Protein AF-A0A955GRQ1-F1 (afdb_monomer)

Nearest PDB structures (foldseek):
  6zym-assembly1_u  TM=5.604E-01  e=2.390E+00  Homo sapiens
  8asv-assembly1_A  TM=4.859E-01  e=5.137E+00  Saccharomyces cerevisiae
  8f2u-assembly1_A  TM=3.386E-01  e=3.084E+00  Homo sapiens
  7b9v-assembly1_D  TM=3.914E-01  e=6.629E+00  Saccharomyces cerevisiae
  8p0w-assembly1_E  TM=2.657E-01  e=8.026E+00  Homo sapiens

pLDDT: mean 81.27, std 11.64, range [40.81, 95.88]

Secondary structure (DSSP, 8-state):
-PPP--------HHHHHHHHHHHHHTT--HHHHHHHHHHHHHHHHHHHHHHHS-S------EEEEEE-SS-EE-TTT-PEEPTT-EEEEEE-TT--EEEEETTT-

Structure (mmCIF, N/CA/C/O backbone):
data_AF-A0A955GRQ1-F1
#
_entry.id   AF-A0A955GRQ1-F1
#
loop_
_atom_site.group_PDB
_atom_site.id
_atom_site.type_symbol
_atom_site.label_atom_id
_atom_site.label_alt_id
_atom_site.label_comp_id
_atom_site.label_asym_id
_atom_site.label_entity_id
_atom_site.label_seq_id
_atom_site.pdbx_PDB_ins_code
_atom_site.Cartn_x
_atom_site.Cartn_y
_atom_site.Cartn_z
_atom_site.occupancy
_atom_site.B_iso_or_equiv
_atom_site.auth_seq_id
_atom_site.auth_comp_id
_atom_site.auth_asym_id
_atom_site.auth_atom_id
_atom_site.pdbx_PDB_model_num
ATOM 1 N N . MET A 1 1 ? 12.355 -19.002 13.155 1.00 40.81 1 MET A N 1
ATOM 2 C CA . MET A 1 1 ? 11.290 -18.359 13.955 1.00 40.81 1 MET A CA 1
ATOM 3 C C . MET A 1 1 ? 11.350 -16.866 13.681 1.00 40.81 1 MET A C 1
ATOM 5 O O . MET A 1 1 ? 12.394 -16.269 13.924 1.00 40.81 1 MET A O 1
ATOM 9 N N . ALA A 1 2 ? 10.316 -16.289 13.065 1.00 52.84 2 ALA A N 1
ATOM 10 C CA . ALA A 1 2 ? 10.263 -14.845 12.843 1.00 52.84 2 ALA A CA 1
ATOM 11 C C . ALA A 1 2 ? 10.213 -14.146 14.211 1.00 52.84 2 ALA A C 1
ATOM 13 O O . ALA A 1 2 ? 9.472 -14.576 15.087 1.00 52.84 2 ALA A O 1
ATOM 14 N N . LYS A 1 3 ? 11.061 -13.135 14.429 1.00 68.50 3 LYS A N 1
ATOM 15 C CA . LYS A 1 3 ? 11.063 -12.375 15.685 1.00 68.50 3 LYS A CA 1
ATOM 16 C C . LYS A 1 3 ? 9.802 -11.520 15.724 1.00 68.50 3 LYS A C 1
ATOM 18 O O . LYS A 1 3 ? 9.657 -10.661 14.853 1.00 68.50 3 LYS A O 1
ATOM 23 N N . ASP A 1 4 ? 8.952 -11.727 16.725 1.00 79.81 4 ASP A N 1
ATOM 24 C CA . ASP A 1 4 ? 7.784 -10.880 16.954 1.00 79.81 4 ASP A CA 1
ATOM 25 C C . ASP A 1 4 ? 8.208 -9.406 17.026 1.00 79.81 4 ASP A C 1
ATOM 27 O O . ASP A 1 4 ? 9.209 -9.042 17.653 1.00 79.81 4 ASP A O 1
ATOM 31 N N . LYS A 1 5 ? 7.468 -8.551 16.318 1.00 82.56 5 LYS A N 1
ATOM 32 C CA . LYS A 1 5 ? 7.685 -7.104 16.286 1.00 82.56 5 LYS A CA 1
ATOM 33 C C . LYS A 1 5 ? 6.520 -6.429 16.997 1.00 82.56 5 LYS A C 1
ATOM 35 O O . LYS A 1 5 ? 5.372 -6.589 16.592 1.00 82.56 5 LYS A O 1
ATOM 40 N N . THR A 1 6 ? 6.817 -5.661 18.040 1.00 81.75 6 THR A N 1
ATOM 41 C CA . THR A 1 6 ? 5.809 -4.897 18.785 1.00 81.75 6 THR A CA 1
ATOM 42 C C . THR A 1 6 ? 5.683 -3.495 18.207 1.00 81.75 6 THR A C 1
ATOM 44 O O . THR A 1 6 ? 6.683 -2.792 18.061 1.00 81.75 6 THR A O 1
ATOM 47 N N . ILE A 1 7 ? 4.452 -3.070 17.921 1.00 78.69 7 ILE A N 1
ATOM 48 C CA . ILE A 1 7 ? 4.132 -1.709 17.479 1.00 78.69 7 ILE A CA 1
ATOM 49 C C . ILE A 1 7 ? 3.302 -1.038 18.576 1.00 78.69 7 ILE A C 1
ATOM 51 O O . ILE A 1 7 ? 2.244 -1.540 18.949 1.00 78.69 7 ILE A O 1
ATOM 55 N N . ASN A 1 8 ? 3.774 0.104 19.078 1.00 85.81 8 ASN A N 1
ATOM 56 C CA . ASN A 1 8 ? 3.049 0.930 20.042 1.00 85.81 8 ASN A CA 1
ATOM 57 C C . ASN A 1 8 ? 2.518 2.177 19.331 1.00 85.81 8 ASN A C 1
ATOM 59 O O . ASN A 1 8 ? 3.302 2.968 18.811 1.00 85.81 8 ASN A O 1
ATOM 63 N N . LEU A 1 9 ? 1.198 2.362 19.318 1.00 83.25 9 LEU A N 1
ATOM 64 C CA . LEU A 1 9 ? 0.537 3.483 18.646 1.00 83.25 9 LEU A CA 1
ATOM 65 C C . LEU A 1 9 ? -0.214 4.336 19.665 1.00 83.25 9 LEU A C 1
ATOM 67 O O . LEU A 1 9 ? -0.923 3.812 20.525 1.00 83.25 9 LEU A O 1
ATOM 71 N N . ARG A 1 10 ? -0.092 5.659 19.539 1.00 90.75 10 ARG A N 1
ATOM 72 C CA . ARG A 1 10 ? -1.001 6.603 20.193 1.00 90.75 10 ARG A CA 1
ATOM 73 C C . ARG A 1 10 ? -2.057 7.026 19.188 1.00 90.75 10 ARG A C 1
ATOM 75 O O . ARG A 1 10 ? -1.736 7.337 18.046 1.00 90.75 10 ARG A O 1
ATOM 82 N N . VAL A 1 11 ? -3.302 7.055 19.634 1.00 89.88 11 VAL A N 1
ATOM 83 C CA . VAL A 1 11 ? -4.451 7.457 18.823 1.00 89.88 11 VAL A CA 1
ATOM 84 C C . VAL A 1 11 ? -5.233 8.543 19.546 1.00 89.88 11 VAL A C 1
ATOM 86 O O . VAL A 1 11 ? -5.186 8.633 20.775 1.00 89.88 11 VAL A O 1
ATOM 89 N N . SER A 1 12 ? -5.945 9.377 18.790 1.00 95.50 12 SER A N 1
ATOM 90 C CA . SER A 1 12 ? -6.867 10.346 19.378 1.00 95.50 12 SER A CA 1
ATOM 91 C C . SER A 1 12 ? -8.018 9.629 20.090 1.00 95.50 12 SER A C 1
ATOM 93 O O . SER A 1 12 ? -8.386 8.503 19.739 1.00 95.50 12 SER A O 1
ATOM 95 N N . LYS A 1 13 ? -8.617 10.300 21.081 1.00 94.38 13 LYS A N 1
ATOM 96 C CA . LYS A 1 13 ? -9.774 9.772 21.818 1.00 94.38 13 LYS A CA 1
ATOM 97 C C . LYS A 1 13 ? -10.930 9.426 20.876 1.00 94.38 13 LYS A C 1
ATOM 99 O O . LYS A 1 13 ? -11.483 8.338 20.954 1.00 94.38 13 LYS A O 1
ATOM 104 N N . GLU A 1 14 ? -11.219 10.313 19.928 1.00 95.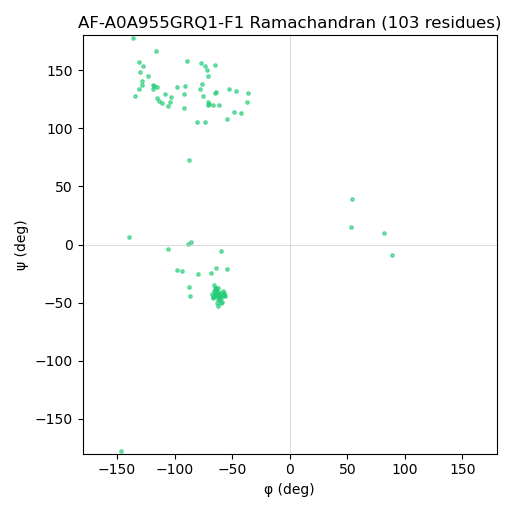88 14 GLU A N 1
ATOM 105 C CA . GLU A 1 14 ? -12.272 10.111 18.930 1.00 95.88 14 GLU A CA 1
ATOM 106 C C . GLU A 1 14 ? -12.046 8.860 18.075 1.00 95.88 14 GLU A C 1
ATOM 108 O O . GLU A 1 14 ? -12.987 8.119 17.793 1.00 95.88 14 GLU A O 1
ATOM 113 N N . LEU A 1 15 ? -10.800 8.604 17.660 1.00 92.56 15 LEU A N 1
ATOM 114 C CA . LEU A 1 15 ? -10.469 7.411 16.887 1.00 92.56 15 LEU A CA 1
ATOM 115 C C . LEU A 1 15 ? -10.629 6.148 17.738 1.00 92.56 15 LEU A C 1
ATOM 117 O O . LEU A 1 15 ? -11.200 5.164 17.270 1.00 92.56 15 LEU A O 1
ATOM 121 N N . TYR A 1 16 ? -10.177 6.185 18.992 1.00 94.12 16 TYR A N 1
ATOM 122 C CA . TYR A 1 16 ? -10.358 5.073 19.920 1.00 94.12 16 TYR A CA 1
ATOM 123 C C . TYR A 1 16 ? -11.842 4.746 20.136 1.00 94.12 16 TYR A C 1
ATOM 125 O O . TYR A 1 16 ? -12.232 3.582 20.041 1.00 94.12 16 TYR A O 1
ATOM 133 N N . ASP A 1 17 ? -12.681 5.761 20.350 1.00 95.31 17 ASP A N 1
ATOM 134 C CA . ASP A 1 17 ? -14.121 5.588 20.553 1.00 95.31 17 ASP A CA 1
ATOM 135 C C . ASP A 1 17 ? -14.809 5.014 19.302 1.00 95.31 17 ASP A C 1
ATOM 137 O O . ASP A 1 17 ? -15.658 4.126 19.416 1.00 95.31 17 ASP A O 1
ATOM 141 N N . LYS A 1 18 ? -14.389 5.427 18.097 1.00 94.94 18 LYS A N 1
ATOM 142 C CA . LYS A 1 18 ? -14.853 4.831 16.830 1.00 94.94 18 LYS A CA 1
ATOM 143 C C . LYS A 1 18 ? -14.478 3.353 16.718 1.00 94.94 18 LYS A C 1
ATOM 145 O O . LYS A 1 18 ? -15.336 2.536 16.382 1.00 94.94 18 LYS A O 1
ATOM 150 N N . ILE A 1 19 ? -13.225 2.996 17.019 1.00 93.44 19 ILE A N 1
ATOM 151 C CA . ILE A 1 19 ? -12.769 1.596 16.994 1.00 93.44 19 ILE A CA 1
ATOM 152 C C . ILE A 1 19 ? -13.550 0.775 18.024 1.00 93.44 19 ILE A C 1
ATOM 154 O O . ILE A 1 19 ? -14.029 -0.310 17.704 1.00 93.44 19 ILE A O 1
ATOM 158 N N . LYS A 1 20 ? -13.738 1.304 19.238 1.00 94.31 20 LYS A N 1
ATOM 159 C CA . LYS A 1 20 ? -14.497 0.651 20.310 1.00 94.31 20 LYS A CA 1
ATOM 160 C C . LYS A 1 20 ? -15.949 0.398 19.909 1.00 94.31 20 LYS A C 1
ATOM 162 O O . LYS A 1 20 ? -16.458 -0.702 20.133 1.00 94.31 20 LYS A O 1
ATOM 167 N N . LYS A 1 21 ? -16.611 1.385 19.298 1.00 95.44 21 LYS A N 1
ATOM 168 C CA . LYS A 1 21 ? -17.985 1.239 18.804 1.00 95.44 21 LYS A CA 1
ATOM 169 C C . LYS A 1 21 ? -18.073 0.124 17.762 1.00 95.44 21 LYS A C 1
ATOM 171 O O . LYS A 1 21 ? -18.874 -0.790 17.923 1.00 95.44 21 LYS A O 1
ATOM 176 N N . LYS A 1 22 ? -17.187 0.146 16.763 1.00 93.50 22 LYS A N 1
ATOM 177 C CA . LYS A 1 22 ? -17.163 -0.841 15.675 1.00 93.50 22 LYS A CA 1
ATOM 178 C C . LYS A 1 22 ? -16.826 -2.253 16.167 1.00 93.50 22 LYS A C 1
ATOM 180 O O . LYS A 1 22 ? -17.426 -3.223 15.719 1.00 93.50 22 LYS A O 1
ATOM 185 N N . ALA A 1 23 ? -15.921 -2.368 17.139 1.00 94.25 23 ALA A N 1
ATOM 186 C CA . ALA A 1 23 ? -15.621 -3.632 17.808 1.00 94.25 23 ALA A CA 1
ATOM 187 C C . ALA A 1 23 ? -16.855 -4.187 18.542 1.00 94.25 23 ALA A C 1
ATOM 189 O O . ALA A 1 23 ? -17.148 -5.375 18.453 1.00 94.25 23 ALA A O 1
ATOM 190 N N . THR A 1 24 ? -17.622 -3.316 19.206 1.00 94.25 24 THR A N 1
ATOM 191 C CA . THR A 1 24 ? -18.858 -3.704 19.906 1.00 94.25 24 THR A CA 1
ATOM 192 C C . THR A 1 24 ? -19.943 -4.158 18.927 1.00 94.25 24 THR A C 1
ATOM 194 O O . THR A 1 24 ? -20.551 -5.205 19.139 1.00 94.25 24 THR A O 1
ATOM 197 N N . GLU A 1 25 ? -20.152 -3.412 17.838 1.00 95.50 25 GLU A N 1
ATOM 198 C CA . GLU A 1 25 ? -21.108 -3.746 16.770 1.00 95.50 25 GLU A CA 1
ATOM 199 C C . GLU A 1 25 ? -20.796 -5.119 16.146 1.00 95.50 25 GLU A C 1
ATOM 201 O O . GLU A 1 25 ? -21.701 -5.926 15.939 1.00 95.50 25 GLU A O 1
ATOM 206 N N . ASN A 1 26 ? -19.510 -5.424 15.946 1.00 91.44 26 ASN A N 1
ATOM 207 C CA . ASN A 1 26 ? -19.055 -6.679 15.345 1.00 91.44 26 ASN A CA 1
ATOM 208 C C . ASN A 1 26 ? -18.838 -7.822 16.351 1.00 91.44 26 ASN A C 1
ATOM 210 O O . ASN A 1 26 ? -18.459 -8.916 15.943 1.00 91.44 26 ASN A O 1
ATOM 214 N N . ARG A 1 27 ? -19.072 -7.597 17.654 1.00 93.44 27 ARG A N 1
ATOM 215 C CA . ARG A 1 27 ? -18.782 -8.558 18.742 1.00 93.44 27 ARG A CA 1
ATOM 216 C C . ARG A 1 27 ? -17.327 -9.047 18.745 1.00 93.44 27 ARG A C 1
ATOM 218 O O . ARG A 1 27 ? -17.037 -10.209 19.019 1.00 93.44 27 ARG A O 1
ATOM 225 N N . GLU A 1 28 ? -16.407 -8.138 18.459 1.00 93.56 28 GLU A N 1
ATOM 226 C CA . GLU A 1 28 ? -14.974 -8.386 18.357 1.00 93.56 28 GLU A CA 1
ATOM 227 C C . GLU A 1 28 ? -14.195 -7.609 19.426 1.00 93.56 28 GLU A C 1
ATOM 229 O O . GLU A 1 28 ? -14.690 -6.675 20.058 1.00 93.56 28 GLU A O 1
ATOM 234 N N . THR A 1 29 ? -12.925 -7.967 19.619 1.00 93.69 29 THR A N 1
ATOM 235 C CA . THR A 1 29 ? -12.026 -7.178 20.470 1.00 93.69 29 THR A CA 1
ATOM 236 C C . THR A 1 29 ? -11.540 -5.921 19.742 1.00 93.69 29 THR A C 1
ATOM 238 O O . THR A 1 29 ? -11.444 -5.876 18.511 1.00 93.69 29 THR A O 1
ATOM 241 N N . ILE A 1 30 ? -11.139 -4.904 20.509 1.00 90.62 30 ILE A N 1
ATOM 242 C CA . ILE A 1 30 ? -10.465 -3.718 19.956 1.00 90.62 30 ILE A CA 1
ATOM 243 C C . ILE A 1 30 ? -9.202 -4.146 19.197 1.00 90.62 30 ILE A C 1
ATOM 245 O O . ILE A 1 30 ? -8.984 -3.706 18.076 1.00 90.62 30 ILE A O 1
ATOM 249 N N . SER A 1 31 ? -8.405 -5.064 19.754 1.00 88.81 31 SER A N 1
ATOM 250 C CA . SER A 1 31 ? -7.166 -5.533 19.124 1.00 88.81 31 SER A CA 1
ATOM 251 C C . SER A 1 31 ? -7.395 -6.232 17.783 1.00 88.81 31 SER A C 1
ATOM 253 O O . SER A 1 31 ? -6.656 -5.966 16.841 1.00 88.81 31 SER A O 1
ATOM 255 N N . SER A 1 32 ? -8.400 -7.108 17.668 1.00 89.62 32 SER A N 1
ATOM 256 C CA . SER A 1 32 ? -8.727 -7.764 16.392 1.00 89.62 32 SER A CA 1
ATOM 257 C C . SER A 1 32 ? -9.203 -6.751 15.352 1.00 89.62 32 SER A C 1
ATOM 259 O O . SER A 1 32 ? -8.727 -6.773 14.220 1.00 89.62 32 SER A O 1
ATOM 261 N N . THR A 1 33 ? -10.050 -5.806 15.763 1.00 91.69 33 THR A N 1
ATOM 262 C CA . THR A 1 33 ? -10.542 -4.731 14.890 1.00 91.69 33 THR A CA 1
ATOM 263 C C . THR A 1 33 ? -9.397 -3.846 14.392 1.00 91.69 33 THR A C 1
ATOM 265 O O . THR A 1 33 ? -9.322 -3.554 13.201 1.00 91.69 33 THR A O 1
ATOM 268 N N . THR A 1 34 ? -8.475 -3.461 15.280 1.00 89.19 34 THR A N 1
ATOM 269 C CA . THR A 1 34 ? -7.299 -2.651 14.935 1.00 89.19 34 THR A CA 1
ATOM 270 C C . THR A 1 34 ? -6.360 -3.387 13.984 1.00 89.19 34 THR A C 1
ATOM 272 O O . THR A 1 34 ? -5.885 -2.781 13.030 1.00 89.19 34 THR A O 1
ATOM 275 N N . ARG A 1 35 ? -6.102 -4.686 14.203 1.00 90.12 35 ARG A N 1
ATOM 276 C CA . ARG A 1 35 ? -5.256 -5.480 13.295 1.00 90.12 35 ARG A CA 1
ATOM 277 C C . ARG A 1 35 ? -5.847 -5.540 11.891 1.00 90.12 35 ARG A C 1
ATOM 279 O O . ARG A 1 35 ? -5.123 -5.253 10.947 1.00 90.12 35 ARG A O 1
ATOM 286 N N . ARG A 1 36 ? -7.146 -5.838 11.776 1.00 90.31 36 ARG A N 1
ATOM 287 C CA . ARG A 1 36 ? -7.846 -5.859 10.484 1.00 90.31 36 ARG A CA 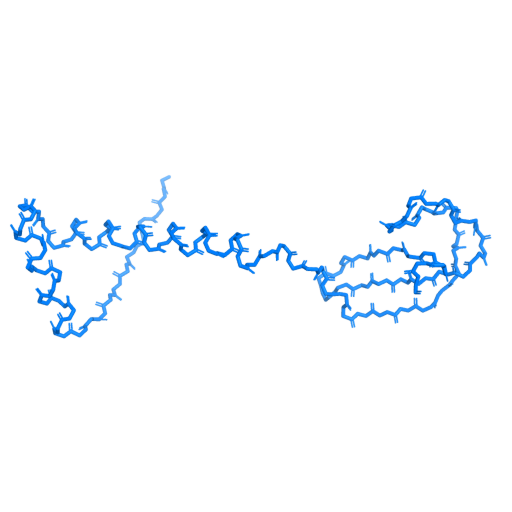1
ATOM 288 C C . ARG A 1 36 ? -7.761 -4.500 9.797 1.00 90.31 36 ARG A C 1
ATOM 290 O O . ARG A 1 36 ? -7.309 -4.424 8.672 1.00 90.31 36 ARG A O 1
ATOM 297 N N . PHE A 1 37 ? -8.069 -3.417 10.511 1.00 88.69 37 PHE A N 1
ATOM 298 C CA . PHE A 1 37 ? -7.978 -2.069 9.947 1.00 88.69 37 PHE A CA 1
ATOM 299 C C . PHE A 1 37 ? -6.578 -1.726 9.416 1.00 88.69 37 PHE A C 1
ATOM 301 O O . PHE A 1 37 ? -6.459 -1.142 8.342 1.00 88.69 37 PHE A O 1
ATOM 308 N N . ILE A 1 38 ? -5.520 -2.077 10.157 1.00 89.81 38 ILE A N 1
ATOM 309 C CA . ILE A 1 38 ? -4.137 -1.864 9.709 1.00 89.81 38 ILE A CA 1
ATOM 310 C C . ILE A 1 38 ? -3.843 -2.709 8.466 1.00 89.81 38 ILE A C 1
ATOM 312 O O . ILE A 1 38 ? -3.252 -2.190 7.526 1.00 89.81 38 ILE A O 1
ATOM 316 N N . GLN A 1 39 ? -4.258 -3.976 8.451 1.00 89.50 39 GLN A N 1
ATOM 317 C CA . GLN A 1 39 ? -4.052 -4.863 7.309 1.00 89.50 39 GLN A CA 1
ATOM 318 C C . GLN A 1 39 ? -4.769 -4.337 6.059 1.00 89.50 39 GLN A C 1
ATOM 320 O O . GLN A 1 39 ? -4.107 -4.099 5.054 1.00 89.50 39 GLN A O 1
ATOM 325 N N . ASP A 1 40 ? -6.069 -4.053 6.163 1.00 89.69 40 ASP A N 1
ATOM 326 C CA . ASP A 1 40 ? -6.882 -3.509 5.072 1.00 89.69 40 ASP A CA 1
ATOM 327 C C . ASP A 1 40 ? -6.278 -2.192 4.548 1.00 89.69 40 ASP A C 1
ATOM 329 O O . ASP A 1 40 ? -6.191 -1.964 3.346 1.00 89.69 40 ASP A O 1
ATOM 333 N N . SER A 1 41 ? -5.804 -1.321 5.449 1.00 88.00 41 SER A N 1
ATOM 334 C CA . SER A 1 41 ? -5.159 -0.060 5.057 1.00 88.00 41 SER A CA 1
ATOM 335 C C . SER A 1 41 ? -3.849 -0.291 4.301 1.00 88.00 41 SER A C 1
ATOM 337 O O . SER A 1 41 ? -3.568 0.427 3.346 1.00 88.00 41 SER A O 1
ATOM 339 N N . CYS A 1 42 ? -3.038 -1.269 4.712 1.00 85.81 42 CYS A N 1
ATOM 340 C CA . CYS A 1 42 ? -1.801 -1.621 4.014 1.00 85.81 42 CYS A CA 1
ATOM 341 C C . CYS A 1 42 ? -2.076 -2.199 2.621 1.00 85.81 42 CYS A C 1
ATOM 343 O O . CYS A 1 42 ? -1.353 -1.861 1.689 1.00 85.81 42 CYS A O 1
ATOM 345 N N . GLU A 1 43 ? -3.111 -3.030 2.479 1.00 86.44 43 GLU A N 1
ATOM 346 C CA . GLU A 1 43 ? -3.543 -3.580 1.188 1.00 86.44 43 GLU A CA 1
ATOM 347 C C . GLU A 1 43 ? -4.001 -2.449 0.257 1.00 86.44 43 GLU A C 1
ATOM 349 O O . GLU A 1 43 ? -3.434 -2.284 -0.818 1.00 86.44 43 GLU A O 1
ATOM 354 N N . ILE A 1 44 ? -4.887 -1.561 0.724 1.00 85.12 44 ILE A N 1
ATOM 355 C CA . ILE A 1 44 ? -5.350 -0.401 -0.058 1.00 85.12 44 ILE A CA 1
ATOM 356 C C . ILE A 1 44 ? -4.186 0.509 -0.464 1.00 85.12 44 ILE A C 1
ATOM 358 O O . ILE A 1 44 ? -4.134 0.969 -1.600 1.00 85.12 44 ILE A O 1
ATOM 362 N N . ILE A 1 45 ? -3.251 0.796 0.448 1.00 80.38 45 ILE A N 1
ATOM 363 C CA . ILE A 1 45 ? -2.074 1.617 0.124 1.00 80.38 45 ILE A CA 1
ATOM 364 C C . ILE A 1 45 ? -1.197 0.913 -0.912 1.00 80.38 45 ILE A C 1
ATOM 366 O O . ILE A 1 45 ? -0.658 1.587 -1.782 1.00 80.38 45 ILE A O 1
ATOM 370 N N . SER A 1 46 ? -1.040 -0.408 -0.826 1.00 77.38 46 SER A N 1
ATOM 371 C CA . SER A 1 46 ? -0.266 -1.188 -1.794 1.00 77.38 46 SER A CA 1
ATOM 372 C C . SER A 1 46 ? -0.911 -1.166 -3.179 1.00 77.38 46 SER A C 1
ATOM 374 O O . SER A 1 46 ? -0.219 -0.936 -4.168 1.00 77.38 46 SER A O 1
ATOM 376 N N . ASP A 1 47 ? -2.227 -1.348 -3.248 1.00 78.00 47 ASP A N 1
ATOM 377 C CA . ASP A 1 47 ? -2.981 -1.330 -4.502 1.00 78.00 47 ASP A CA 1
ATOM 378 C C . ASP A 1 47 ? -2.969 0.071 -5.118 1.00 78.00 47 ASP A C 1
ATOM 380 O O . ASP A 1 47 ? -2.612 0.246 -6.281 1.00 78.00 47 ASP A O 1
ATOM 384 N N . LEU A 1 48 ? -3.224 1.100 -4.304 1.00 74.56 48 LEU A N 1
ATOM 385 C CA . LEU A 1 48 ? -3.140 2.494 -4.733 1.00 74.56 48 LEU A CA 1
ATOM 386 C C . LEU A 1 48 ? -1.717 2.866 -5.158 1.00 74.56 48 LEU A C 1
ATOM 388 O O . LEU A 1 48 ? -1.537 3.615 -6.112 1.00 74.56 48 LEU A O 1
ATOM 392 N N . ALA A 1 49 ? -0.693 2.352 -4.476 1.00 69.12 49 ALA A N 1
ATOM 393 C CA . ALA A 1 49 ? 0.687 2.517 -4.903 1.00 69.12 49 ALA A CA 1
ATOM 394 C C . ALA A 1 49 ? 0.911 1.858 -6.269 1.00 69.12 49 ALA A C 1
ATOM 396 O O . ALA A 1 49 ? 1.540 2.477 -7.109 1.00 69.12 49 ALA A O 1
ATOM 397 N N . GLY A 1 50 ? 0.373 0.668 -6.533 1.00 64.75 50 GLY A N 1
ATOM 398 C CA . GLY A 1 50 ? 0.478 0.020 -7.845 1.00 64.75 50 GLY A CA 1
ATOM 399 C C . GLY A 1 50 ? -0.261 0.754 -8.972 1.00 64.75 50 GLY A C 1
ATOM 400 O O . GLY A 1 50 ? 0.216 0.772 -10.104 1.00 64.75 50 GLY A O 1
ATOM 401 N N . GLU A 1 51 ? -1.405 1.371 -8.669 1.00 67.00 51 GLU A N 1
ATOM 402 C CA . GLU A 1 51 ? -2.251 2.060 -9.653 1.00 67.00 51 GLU A CA 1
ATOM 403 C C . GLU A 1 51 ? -1.845 3.524 -9.893 1.00 67.00 51 GLU A C 1
ATOM 405 O O . GLU A 1 51 ? -1.795 3.980 -11.035 1.00 67.00 51 GLU A O 1
ATOM 410 N N . VAL A 1 52 ? -1.551 4.276 -8.826 1.00 62.34 52 VAL A N 1
ATOM 411 C CA . VAL A 1 52 ? -1.197 5.709 -8.881 1.00 62.34 52 VAL A CA 1
ATOM 412 C C . VAL A 1 52 ? 0.297 5.900 -9.097 1.00 62.34 52 VAL A C 1
ATOM 414 O O . VAL A 1 52 ? 0.701 6.802 -9.831 1.00 62.34 52 VAL A O 1
ATOM 417 N N . LEU A 1 53 ? 1.133 5.043 -8.501 1.00 55.47 53 LEU A N 1
ATOM 418 C CA . LEU A 1 53 ? 2.518 4.903 -8.936 1.00 55.47 53 LEU A CA 1
ATOM 419 C C . LEU A 1 53 ? 2.520 3.860 -10.057 1.00 55.47 53 LEU A C 1
ATOM 421 O O . LEU A 1 53 ? 3.050 2.761 -9.903 1.00 55.47 53 LEU A O 1
ATOM 425 N N . THR A 1 54 ? 2.001 4.244 -11.234 1.00 54.59 54 THR A N 1
ATOM 426 C CA . THR A 1 54 ? 2.543 3.716 -12.498 1.00 54.59 54 THR A CA 1
ATOM 427 C C . THR A 1 54 ? 4.049 3.568 -12.309 1.00 54.59 54 THR A C 1
ATOM 429 O O . THR A 1 54 ? 4.639 4.525 -11.783 1.00 54.59 54 THR A O 1
ATOM 432 N N . PRO A 1 55 ? 4.665 2.411 -12.641 1.00 50.97 55 PRO A N 1
ATOM 433 C CA . PRO A 1 55 ? 6.077 2.180 -12.368 1.00 50.97 55 PRO A CA 1
ATOM 434 C C . PRO A 1 55 ? 6.794 3.411 -12.877 1.00 50.97 55 PRO A C 1
ATOM 436 O O . PRO A 1 55 ? 6.658 3.713 -14.063 1.00 50.97 55 PRO A O 1
ATOM 439 N N . ARG A 1 56 ? 7.386 4.183 -11.945 1.00 50.34 56 ARG A N 1
ATOM 440 C CA . ARG A 1 56 ? 8.035 5.462 -12.244 1.00 50.34 56 ARG A CA 1
ATOM 441 C C . ARG A 1 56 ? 8.710 5.276 -13.587 1.00 50.34 56 ARG A C 1
ATOM 443 O O . ARG A 1 56 ? 9.510 4.341 -13.696 1.00 50.34 56 ARG A O 1
ATOM 450 N N . GLU A 1 57 ? 8.380 6.106 -14.581 1.00 51.69 57 GLU A N 1
ATOM 451 C CA . GLU A 1 57 ? 9.318 6.316 -15.679 1.00 51.69 57 GLU A CA 1
ATOM 452 C C . GLU A 1 57 ? 10.670 6.431 -14.989 1.00 51.69 57 GLU A C 1
ATOM 454 O O . GLU A 1 57 ? 10.803 7.269 -14.094 1.00 51.69 57 GLU A O 1
ATOM 459 N N . GLU A 1 58 ? 11.569 5.463 -15.212 1.00 57.28 58 GLU A N 1
ATOM 460 C CA . GLU A 1 58 ? 12.835 5.435 -14.489 1.00 57.28 58 GLU A CA 1
ATOM 461 C C . GLU A 1 58 ? 13.448 6.812 -14.728 1.00 57.28 58 GLU A C 1
ATOM 463 O O . GLU A 1 58 ? 13.766 7.159 -15.864 1.00 57.28 58 GLU A O 1
ATOM 468 N N . VAL A 1 59 ? 13.466 7.654 -13.692 1.00 59.44 59 VAL A N 1
ATOM 469 C CA . VAL A 1 59 ? 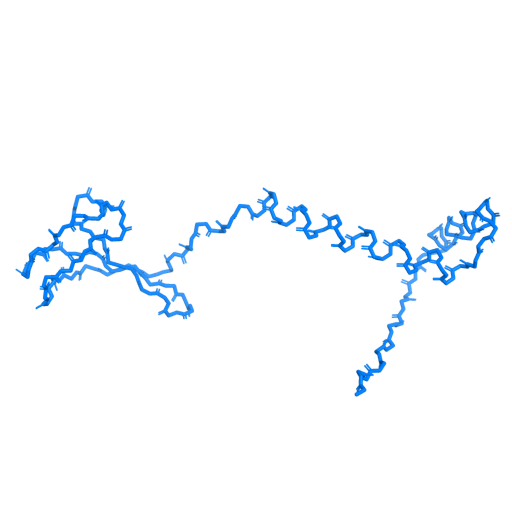13.944 9.021 -13.834 1.00 59.44 59 VAL A CA 1
ATOM 470 C C . VAL A 1 59 ? 15.445 8.873 -13.947 1.00 59.44 59 VAL A C 1
ATOM 472 O O . VAL A 1 59 ? 16.122 8.496 -12.991 1.00 59.44 59 VAL A O 1
ATOM 475 N N . PHE A 1 60 ? 15.947 9.050 -15.161 1.00 69.25 60 PHE A N 1
ATOM 476 C CA . PHE A 1 60 ? 17.372 9.052 -15.417 1.00 69.25 60 PHE A CA 1
ATOM 477 C C . PHE A 1 60 ? 17.889 10.433 -15.034 1.00 69.25 60 PHE A C 1
ATOM 479 O O . PHE A 1 60 ? 17.624 11.419 -15.716 1.00 69.25 60 PHE A O 1
ATOM 486 N N . ASP A 1 61 ? 18.569 10.485 -13.894 1.00 74.94 61 ASP A N 1
ATOM 487 C CA . ASP A 1 61 ? 19.100 11.708 -13.294 1.00 74.94 61 ASP A CA 1
ATOM 488 C C . ASP A 1 61 ? 20.251 12.305 -14.117 1.00 74.94 61 ASP A C 1
ATOM 490 O O . ASP A 1 61 ? 20.511 13.507 -14.051 1.00 74.94 61 ASP A O 1
ATOM 494 N N . PHE A 1 62 ? 20.937 11.470 -14.904 1.00 78.75 62 PHE A N 1
ATOM 495 C CA . PHE A 1 62 ? 22.091 11.873 -15.696 1.00 78.75 62 PHE A CA 1
ATOM 496 C C . PHE A 1 62 ? 21.958 11.465 -17.155 1.00 78.75 62 PHE A C 1
ATOM 498 O O . PHE A 1 62 ? 21.538 10.352 -17.478 1.00 78.75 62 PHE A O 1
ATOM 505 N N . GLU A 1 63 ? 22.395 12.361 -18.034 1.00 81.25 63 GLU A N 1
ATOM 506 C CA . GLU A 1 63 ? 22.389 12.160 -19.473 1.00 81.25 63 GLU A CA 1
ATOM 507 C C . GLU A 1 63 ? 23.725 12.595 -20.076 1.00 81.25 63 GLU A C 1
ATOM 509 O O . GLU A 1 63 ? 24.190 13.712 -1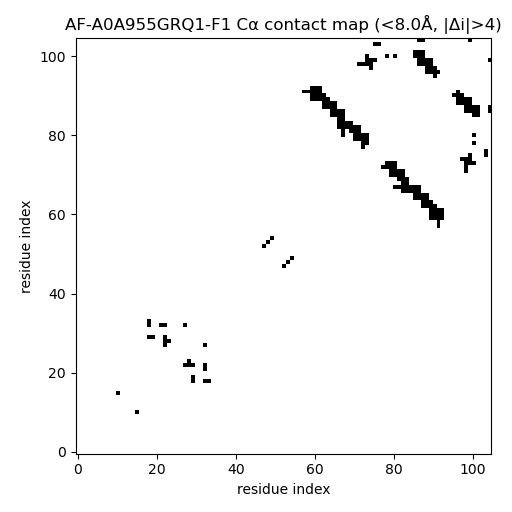9.850 1.00 81.25 63 GLU A O 1
ATOM 514 N N . TYR A 1 64 ? 24.342 11.699 -20.848 1.00 85.12 64 TYR A N 1
ATOM 515 C CA . TYR A 1 64 ? 25.641 11.933 -21.470 1.00 85.12 64 TYR A CA 1
ATOM 516 C C . TYR A 1 64 ? 25.612 11.588 -22.955 1.00 85.12 64 TYR A C 1
ATOM 518 O O . TYR A 1 64 ? 25.176 10.500 -23.347 1.00 85.12 64 TYR A O 1
ATOM 526 N N . ASP A 1 65 ? 26.161 12.479 -23.776 1.00 86.88 65 ASP A N 1
ATOM 527 C CA . ASP A 1 65 ? 26.450 12.192 -25.176 1.00 86.88 65 ASP A CA 1
ATOM 528 C C . ASP A 1 65 ? 27.729 11.358 -25.307 1.00 86.88 65 ASP A C 1
ATOM 530 O O . ASP A 1 65 ? 28.774 11.661 -24.729 1.00 86.88 65 ASP A O 1
ATOM 534 N N . GLY A 1 66 ? 27.665 10.309 -26.120 1.00 84.00 66 GLY A N 1
ATOM 535 C CA . GLY A 1 66 ? 28.779 9.403 -26.362 1.00 84.00 66 GLY A CA 1
ATOM 536 C C . GLY A 1 66 ? 28.808 8.855 -27.785 1.00 84.00 66 GLY A C 1
ATOM 537 O O . GLY A 1 66 ? 27.981 9.175 -28.644 1.00 84.00 66 GLY A O 1
ATOM 538 N N . LYS A 1 67 ? 29.786 7.985 -28.044 1.00 84.62 67 LYS A N 1
ATOM 539 C CA . LYS A 1 67 ? 29.855 7.171 -29.264 1.00 84.62 67 LYS A CA 1
ATOM 540 C C . LYS A 1 67 ? 29.804 5.697 -28.891 1.00 84.62 67 LYS A C 1
ATOM 542 O O . LYS A 1 67 ? 30.481 5.276 -27.957 1.00 84.62 67 LYS A O 1
ATOM 547 N N . ALA A 1 68 ? 29.036 4.911 -29.639 1.00 81.75 68 ALA A N 1
ATOM 548 C CA . ALA A 1 68 ? 28.947 3.472 -29.421 1.00 81.75 68 ALA A CA 1
ATOM 549 C C . ALA A 1 68 ? 30.322 2.809 -29.621 1.00 81.75 68 ALA A C 1
ATOM 551 O O . ALA A 1 68 ? 30.908 2.894 -30.703 1.00 81.75 68 ALA A O 1
ATOM 552 N N . VAL A 1 69 ? 30.848 2.152 -28.586 1.00 80.38 69 VAL A N 1
ATOM 553 C CA . VAL A 1 69 ? 32.164 1.482 -28.624 1.00 80.38 69 VAL A CA 1
ATOM 554 C C . VAL A 1 69 ? 32.078 0.114 -29.322 1.00 80.38 69 VAL A C 1
ATOM 556 O O . VAL A 1 69 ? 33.051 -0.352 -29.921 1.00 80.38 69 VAL A O 1
ATOM 559 N N . SER A 1 70 ? 30.893 -0.495 -29.320 1.00 80.44 70 SER A N 1
ATOM 560 C CA . SER A 1 70 ? 30.546 -1.742 -30.007 1.00 80.44 70 SER A CA 1
ATOM 561 C C . SER A 1 70 ? 29.186 -1.607 -30.704 1.00 80.44 70 SER A C 1
ATOM 563 O O . SER A 1 70 ? 28.554 -0.552 -30.642 1.00 80.44 70 SER A O 1
ATOM 565 N N . ASN A 1 71 ? 28.748 -2.647 -31.421 1.00 82.19 71 ASN A N 1
ATOM 566 C CA . AS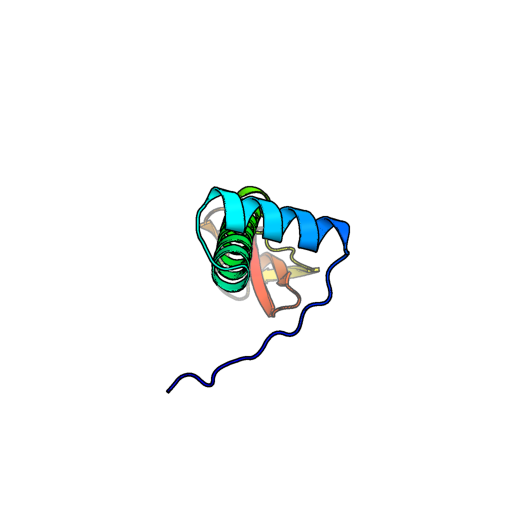N A 1 71 ? 27.372 -2.690 -31.910 1.00 82.19 71 ASN A CA 1
ATOM 567 C C . ASN A 1 71 ? 26.442 -2.903 -30.710 1.00 82.19 71 ASN A C 1
ATOM 569 O O . ASN A 1 71 ? 26.587 -3.888 -29.988 1.00 82.19 71 ASN A O 1
ATOM 573 N N . THR A 1 72 ? 25.520 -1.973 -30.485 1.00 82.44 72 THR A N 1
ATOM 574 C CA . THR A 1 72 ? 24.643 -1.953 -29.304 1.00 82.44 72 THR A CA 1
ATOM 575 C C . THR A 1 72 ? 23.199 -1.772 -29.742 1.00 82.44 72 THR A C 1
ATOM 577 O O . THR A 1 72 ? 22.938 -1.123 -30.750 1.00 82.44 72 THR A O 1
ATOM 580 N N . ILE A 1 73 ? 22.246 -2.328 -29.003 1.00 84.38 73 ILE A N 1
ATOM 581 C CA . ILE A 1 73 ? 20.819 -2.187 -29.300 1.00 84.38 73 ILE A CA 1
ATOM 582 C C .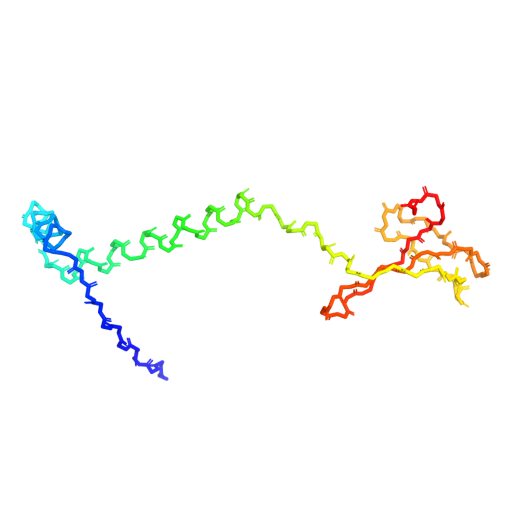 ILE A 1 73 ? 20.273 -0.958 -28.565 1.00 84.38 73 ILE A C 1
ATOM 584 O O . ILE A 1 73 ? 20.602 -0.717 -27.404 1.00 84.38 73 ILE A O 1
ATOM 588 N N . CYS A 1 74 ? 19.464 -0.151 -29.251 1.00 84.25 74 CYS A N 1
ATOM 589 C CA . CYS A 1 74 ? 18.772 0.977 -28.638 1.00 84.25 74 CYS A CA 1
ATOM 590 C C . CYS A 1 74 ? 17.660 0.487 -27.710 1.00 84.25 74 CYS A C 1
ATOM 592 O O . CYS A 1 74 ? 16.705 -0.116 -28.178 1.00 84.25 74 CYS A O 1
ATOM 594 N N . THR A 1 75 ? 17.713 0.874 -26.439 1.00 82.44 75 THR A N 1
ATOM 595 C CA . THR A 1 75 ? 16.752 0.439 -25.405 1.00 82.44 75 THR A CA 1
ATOM 596 C C . THR A 1 75 ? 15.309 0.909 -25.665 1.00 82.44 75 THR A C 1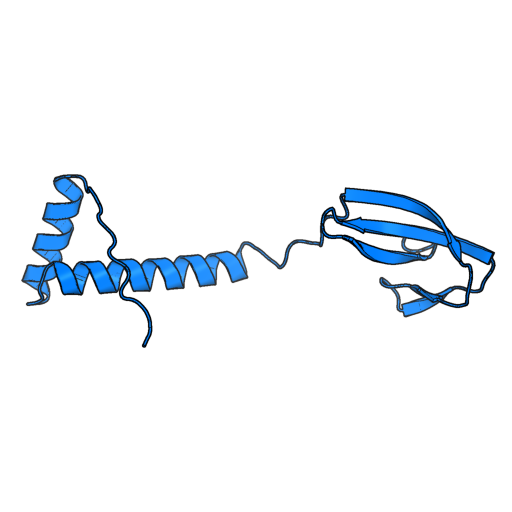
ATOM 598 O O . THR A 1 75 ? 14.376 0.346 -25.116 1.00 82.44 75 THR A O 1
ATOM 601 N N . LEU A 1 76 ? 15.113 1.954 -26.485 1.00 81.00 76 LEU A N 1
ATOM 602 C CA . LEU A 1 76 ? 13.784 2.523 -26.780 1.00 81.00 76 LEU A CA 1
ATOM 603 C C . LEU A 1 76 ? 13.139 2.043 -28.088 1.00 81.00 76 LEU A C 1
ATOM 605 O O . LEU A 1 76 ? 11.936 2.192 -28.256 1.00 81.00 76 LEU A O 1
ATOM 609 N N . CYS A 1 77 ? 13.915 1.549 -29.054 1.00 81.62 77 CYS A N 1
ATOM 610 C CA . CYS A 1 77 ? 13.372 1.197 -30.375 1.00 81.62 77 CYS A CA 1
ATOM 611 C C . CYS A 1 77 ? 13.941 -0.097 -30.955 1.00 81.62 77 CYS A C 1
ATOM 613 O O . CYS A 1 77 ? 13.724 -0.373 -32.134 1.00 81.62 77 CYS A O 1
ATOM 615 N N . ASP A 1 78 ? 14.742 -0.818 -30.170 1.00 83.38 78 ASP A N 1
ATOM 616 C CA . ASP A 1 78 ? 15.410 -2.077 -30.506 1.00 83.38 78 ASP A CA 1
ATOM 617 C C . ASP A 1 78 ? 16.245 -2.065 -31.796 1.00 83.38 78 ASP A C 1
ATOM 619 O O . ASP A 1 78 ? 16.671 -3.098 -32.313 1.00 83.38 78 ASP A O 1
ATOM 623 N N . LYS A 1 79 ? 16.554 -0.876 -32.327 1.00 83.56 79 LYS A N 1
ATOM 624 C CA . LYS A 1 79 ? 17.407 -0.737 -33.509 1.00 83.56 79 LYS A CA 1
ATOM 625 C C . LYS A 1 79 ? 18.869 -0.943 -33.143 1.00 83.56 79 LYS A C 1
ATOM 627 O O . LYS A 1 79 ? 19.367 -0.387 -32.164 1.00 83.56 79 LYS A O 1
ATOM 632 N N . ASN A 1 80 ? 19.575 -1.665 -34.009 1.00 84.31 80 ASN A N 1
ATOM 633 C CA . ASN A 1 80 ? 21.022 -1.819 -33.932 1.00 84.31 80 ASN A CA 1
ATOM 634 C C . ASN A 1 80 ? 21.737 -0.488 -34.203 1.00 84.31 80 ASN A C 1
ATOM 636 O O . ASN A 1 80 ? 21.641 0.095 -35.286 1.00 84.31 80 ASN A O 1
ATOM 640 N N . ILE A 1 81 ? 22.503 -0.042 -33.217 1.00 84.19 81 ILE A N 1
ATOM 641 C CA . ILE A 1 81 ? 23.414 1.091 -33.275 1.00 84.19 81 ILE A CA 1
ATOM 642 C C . ILE A 1 81 ? 24.783 0.554 -33.683 1.00 84.19 81 ILE A C 1
ATOM 644 O O . ILE A 1 81 ? 25.385 -0.252 -32.975 1.00 84.19 81 ILE A O 1
ATOM 648 N N . LYS A 1 82 ? 25.290 1.000 -34.834 1.00 84.44 82 LYS A N 1
ATOM 649 C CA . LYS A 1 82 ? 26.625 0.614 -35.303 1.00 84.44 82 LYS A CA 1
ATOM 650 C C . LYS A 1 82 ? 27.707 1.273 -34.448 1.00 84.44 82 LYS A C 1
ATOM 652 O O . LYS A 1 82 ? 27.568 2.445 -34.081 1.00 84.44 82 LYS A O 1
ATOM 657 N N . LYS A 1 83 ? 28.815 0.565 -34.227 1.00 84.88 83 LYS A N 1
ATOM 658 C CA . LYS A 1 83 ? 30.036 1.119 -33.621 1.00 84.88 83 LYS A CA 1
ATOM 659 C C . LYS A 1 83 ? 30.413 2.469 -34.256 1.00 84.88 83 LYS A C 1
ATOM 661 O O . LYS A 1 83 ? 30.424 2.605 -35.477 1.00 84.88 83 LYS A O 1
ATOM 666 N N . GLY A 1 84 ? 30.709 3.466 -33.424 1.00 79.88 84 GLY A N 1
ATOM 667 C CA . GLY A 1 84 ? 31.072 4.830 -33.823 1.00 79.88 84 GLY A CA 1
ATOM 668 C C . GLY A 1 84 ? 29.896 5.801 -33.989 1.00 79.88 84 GLY A C 1
ATOM 669 O O . GLY A 1 84 ? 30.128 7.005 -34.112 1.00 79.88 84 GLY A O 1
ATOM 670 N N . SER A 1 85 ? 28.650 5.316 -33.954 1.00 82.94 85 SER A N 1
ATOM 671 C CA . SER A 1 85 ? 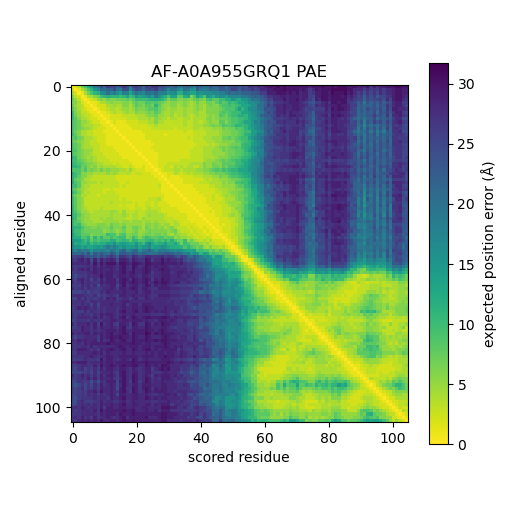27.454 6.169 -34.032 1.00 82.94 85 SER A CA 1
ATOM 672 C C . SER A 1 85 ? 27.253 6.970 -32.743 1.00 82.94 85 SER A C 1
ATOM 674 O O . SER A 1 85 ? 27.606 6.495 -31.662 1.00 82.94 85 SER A O 1
ATOM 676 N N . LYS A 1 86 ? 26.656 8.166 -32.851 1.00 84.12 86 LYS A N 1
ATOM 677 C CA . LYS A 1 86 ? 26.273 8.981 -31.686 1.00 84.12 86 LYS A CA 1
ATOM 678 C C . LYS A 1 86 ? 25.189 8.270 -30.872 1.00 84.12 86 LYS A C 1
ATOM 680 O O . LYS A 1 86 ? 24.182 7.828 -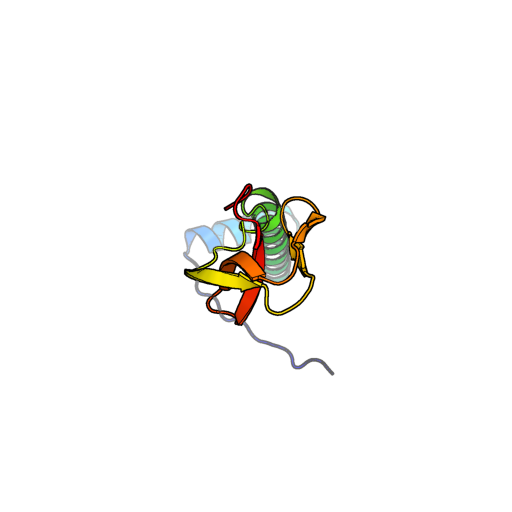31.434 1.00 84.12 86 LYS A O 1
ATOM 685 N N . ILE A 1 87 ? 25.411 8.181 -29.567 1.00 86.00 87 ILE A N 1
ATOM 686 C CA . ILE A 1 87 ? 24.487 7.603 -28.592 1.00 86.00 87 ILE A CA 1
ATOM 687 C C . ILE A 1 87 ? 24.317 8.548 -27.420 1.00 86.00 87 ILE A C 1
ATOM 689 O O . ILE A 1 87 ? 25.203 9.346 -27.130 1.00 86.00 87 ILE A O 1
ATOM 693 N N . LYS A 1 88 ? 23.200 8.386 -26.730 1.00 86.06 88 LYS A N 1
ATOM 694 C CA . LYS A 1 88 ? 22.914 9.047 -25.472 1.00 86.06 88 LYS A CA 1
ATOM 695 C C . LYS A 1 88 ? 22.810 7.978 -24.391 1.00 86.06 88 LYS A C 1
ATOM 697 O O . LYS A 1 88 ? 22.107 6.980 -24.573 1.00 86.06 88 LYS A O 1
ATOM 702 N N . ILE A 1 89 ? 23.571 8.137 -23.317 1.00 85.19 89 ILE A N 1
ATOM 703 C CA . ILE A 1 89 ? 23.553 7.235 -22.167 1.00 85.19 89 ILE A CA 1
ATOM 704 C C . ILE A 1 89 ? 22.794 7.942 -21.062 1.00 85.19 89 ILE A C 1
ATOM 706 O O . ILE A 1 89 ? 23.165 9.039 -20.658 1.00 85.19 89 ILE A O 1
ATOM 710 N N . GLN A 1 90 ? 21.738 7.294 -20.597 1.00 85.38 90 GLN A N 1
ATOM 711 C CA . GLN A 1 90 ? 20.929 7.768 -19.490 1.00 85.38 90 GLN A CA 1
ATOM 712 C C . GLN A 1 90 ? 21.202 6.881 -18.276 1.00 85.38 90 GLN A C 1
ATOM 714 O O . GLN A 1 90 ? 21.184 5.653 -18.398 1.00 85.38 90 GLN A O 1
ATOM 719 N N . GLU A 1 91 ? 21.492 7.491 -17.129 1.00 82.06 91 GLU A N 1
ATOM 720 C CA . GLU A 1 91 ? 21.843 6.805 -15.882 1.00 82.06 91 GLU A CA 1
ATOM 721 C C . GLU A 1 91 ? 20.984 7.295 -14.709 1.00 82.06 91 GLU A C 1
ATOM 723 O O . GLU A 1 91 ? 20.725 8.488 -14.572 1.00 82.06 91 GLU A O 1
ATOM 728 N N . THR A 1 92 ? 20.519 6.365 -13.873 1.00 78.81 92 THR A N 1
ATOM 729 C CA . THR A 1 92 ? 19.831 6.686 -12.612 1.00 78.81 92 THR A CA 1
ATOM 730 C C . THR A 1 92 ? 20.838 6.816 -11.470 1.00 78.81 92 THR A C 1
ATOM 732 O O . THR A 1 92 ? 21.895 6.185 -11.501 1.00 78.81 92 THR A O 1
ATOM 735 N N . ASN A 1 93 ? 20.487 7.527 -10.395 1.00 71.19 93 ASN A N 1
ATOM 736 C CA . ASN A 1 93 ? 21.276 7.559 -9.151 1.00 71.19 93 ASN A CA 1
ATOM 737 C C . ASN A 1 93 ? 21.561 6.160 -8.556 1.00 71.19 93 ASN A C 1
ATOM 739 O O . ASN A 1 93 ? 22.502 5.990 -7.784 1.00 71.19 93 ASN A O 1
ATOM 743 N N . ALA A 1 94 ? 20.767 5.146 -8.920 1.00 72.12 94 ALA A N 1
ATOM 744 C CA . ALA A 1 94 ? 20.965 3.751 -8.525 1.00 72.12 94 ALA A CA 1
ATOM 745 C C . ALA A 1 94 ? 21.927 2.969 -9.451 1.00 72.12 94 ALA A C 1
ATOM 747 O O . ALA A 1 94 ? 22.114 1.767 -9.259 1.00 72.12 94 ALA A O 1
ATOM 748 N N . GLY A 1 95 ? 22.517 3.615 -10.463 1.00 71.69 95 GLY A N 1
ATOM 749 C CA . GLY A 1 95 ? 23.516 3.034 -11.367 1.00 71.69 95 GLY A CA 1
ATOM 750 C C . GLY A 1 95 ? 22.951 2.203 -12.525 1.00 71.69 95 GLY A C 1
ATOM 751 O O . GLY A 1 95 ? 23.711 1.528 -13.223 1.00 71.69 95 GLY A O 1
ATOM 752 N N . LYS A 1 96 ? 21.631 2.228 -12.765 1.00 78.38 96 LYS A N 1
ATOM 753 C CA . LYS A 1 96 ? 21.049 1.617 -13.973 1.00 78.38 96 LYS A CA 1
ATOM 754 C C . LYS A 1 96 ? 21.330 2.512 -15.170 1.00 78.38 96 LYS A C 1
ATOM 756 O O . LYS A 1 96 ? 20.984 3.690 -15.139 1.00 78.38 96 LYS A O 1
ATOM 761 N N . LYS A 1 97 ? 21.903 1.942 -16.232 1.00 82.69 97 LYS A N 1
ATOM 762 C CA . LYS A 1 97 ? 22.240 2.660 -17.466 1.00 82.69 97 LYS A CA 1
ATOM 763 C C . LYS A 1 97 ? 21.419 2.121 -18.628 1.00 82.69 97 LYS A C 1
ATOM 765 O O . LYS A 1 97 ? 21.344 0.907 -18.808 1.00 82.69 97 LYS A O 1
ATOM 770 N N . ARG A 1 98 ? 20.877 3.010 -19.459 1.00 83.44 98 ARG A N 1
ATOM 771 C CA . ARG A 1 98 ? 20.292 2.648 -20.754 1.00 83.44 98 ARG A CA 1
ATOM 772 C C . ARG A 1 98 ? 20.954 3.409 -21.891 1.00 83.44 98 ARG A C 1
ATOM 774 O O . ARG A 1 98 ? 21.334 4.568 -21.745 1.00 83.44 98 ARG A O 1
ATOM 781 N N . THR A 1 99 ? 21.083 2.739 -23.033 1.00 82.88 99 THR A N 1
ATOM 782 C CA . THR A 1 99 ? 21.652 3.328 -24.252 1.00 82.88 99 THR A CA 1
ATOM 783 C C . THR A 1 99 ? 20.531 3.677 -25.221 1.00 82.88 99 THR A C 1
ATOM 785 O O . THR A 1 99 ? 19.708 2.820 -25.560 1.00 82.88 99 THR A O 1
ATOM 788 N N . VAL A 1 100 ? 20.511 4.924 -25.682 1.00 85.56 100 VAL A N 1
ATOM 789 C CA . VAL A 1 100 ? 19.509 5.472 -26.598 1.00 85.56 100 VAL A CA 1
ATOM 790 C C . VAL A 1 100 ? 20.194 5.928 -27.888 1.00 85.56 100 VAL A C 1
ATOM 792 O O . VAL A 1 100 ? 21.254 6.557 -27.868 1.00 85.56 100 VAL A O 1
ATOM 795 N N . CYS A 1 101 ? 19.626 5.570 -29.043 1.00 84.00 101 CYS A N 1
ATOM 796 C CA . CYS A 1 101 ? 20.147 6.012 -30.336 1.00 84.00 101 CYS A CA 1
ATOM 797 C C . CYS A 1 101 ? 19.821 7.489 -30.583 1.00 84.00 101 CYS A C 1
ATOM 799 O O . CYS A 1 101 ? 18.786 7.968 -30.136 1.00 84.00 101 CYS A O 1
ATOM 801 N N . GLY A 1 102 ? 20.623 8.186 -31.393 1.00 74.06 102 GLY A N 1
ATOM 802 C CA . GLY A 1 102 ? 20.394 9.604 -31.716 1.00 74.06 102 GLY A CA 1
ATOM 803 C C . GLY A 1 102 ? 19.057 9.953 -32.398 1.00 74.06 102 GLY A C 1
ATOM 804 O O . GLY A 1 102 ? 18.801 11.126 -32.622 1.00 74.06 102 GLY A O 1
ATOM 805 N N . LYS A 1 103 ? 18.221 8.968 -32.766 1.00 75.06 103 LYS A N 1
ATOM 806 C CA . LYS A 1 103 ? 16.849 9.194 -33.268 1.00 75.06 103 LYS A CA 1
ATOM 807 C C . LYS A 1 103 ? 15.777 9.130 -32.175 1.00 75.06 103 LYS A C 1
ATOM 809 O O . LYS A 1 103 ? 14.679 9.618 -32.398 1.00 75.06 103 LYS A O 1
ATOM 814 N N . CYS A 1 104 ? 16.070 8.456 -31.066 1.00 71.38 104 CYS A N 1
ATOM 815 C CA . CYS A 1 104 ? 15.177 8.311 -29.911 1.00 71.38 104 CYS A CA 1
ATOM 816 C C . CYS A 1 104 ? 15.627 9.171 -28.723 1.00 71.38 104 CYS A C 1
ATOM 818 O O . CYS A 1 104 ? 14.988 9.135 -27.678 1.00 71.38 104 CYS A O 1
ATOM 820 N N . ALA A 1 105 ? 16.774 9.830 -28.883 1.00 63.62 105 ALA A N 1
ATOM 821 C CA . ALA A 1 105 ? 17.404 10.730 -27.937 1.00 63.62 105 ALA A CA 1
ATOM 822 C C . ALA A 1 105 ? 16.778 12.122 -27.988 1.00 63.62 105 ALA A C 1
ATOM 824 O O . ALA A 1 105 ? 16.287 12.501 -29.074 1.00 63.62 105 ALA A O 1
#

Solvent-accessible surface area (backbone atoms only — not comparable to full-atom values): 6318 Å² total; per-residue (Å²): 131,86,79,88,80,88,83,89,83,90,76,56,69,71,57,51,53,51,48,47,50,53,12,57,77,68,76,48,49,54,69,59,49,49,50,49,52,53,49,54,50,52,51,52,51,50,51,47,42,58,67,73,48,51,77,68,75,80,69,53,76,39,79,44,83,48,58,32,89,47,74,43,62,17,74,86,73,70,44,80,40,54,55,68,38,62,27,34,40,35,28,28,95,86,71,55,73,48,47,28,38,70,87,78,94

Mean predicted aligned error: 15.34 Å

Foldseek 3Di:
DDDDDDDDDDDDPVVQVVLVVVCVVVVHDSVVSVVVVVVVVVVVVVVCCCVVCPPPPQPQPDKDKDFACAFDAAPPPRDTDHGGAIWMWGAHPVGDIGIHHPVRD

Sequence (105 aa):
MAKDKTINLRVSKELYDKIKKKATENRETISSTTRRFIQDSCEIISDLAGEVLTPREEVFDFEYDGKAVSNTICTLCDKNIKKGSKIKIQETNAGKKRTVCGKCA

Radius of gyration: 25.79 Å; Cα contacts (8 Å, |Δi|>4): 114; chains: 1; bounding box: 53×31×57 Å